Protein AF-A0A4W3GVD2-F1 (afdb_monomer)

InterPro domains:
  IPR029016 GAF-like domain superfamily [G3DSA:3.30.450.40] (2-77)

Structure (mmCIF, N/CA/C/O backbone):
data_AF-A0A4W3GVD2-F1
#
_entry.id   AF-A0A4W3GVD2-F1
#
loop_
_atom_site.grou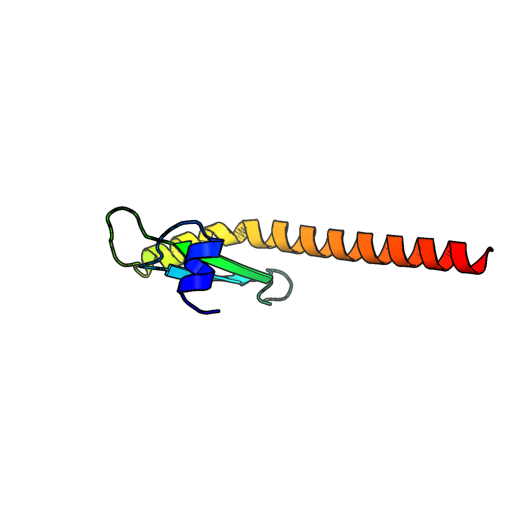p_PDB
_atom_site.id
_atom_site.type_symbol
_atom_site.label_atom_id
_atom_site.label_alt_id
_atom_site.label_comp_id
_atom_site.label_asym_id
_atom_site.label_entity_id
_atom_site.label_seq_id
_atom_site.pdbx_PDB_ins_code
_atom_site.Cartn_x
_atom_site.Cartn_y
_atom_site.Cartn_z
_atom_site.occupancy
_atom_site.B_iso_or_equiv
_atom_site.auth_seq_id
_atom_site.auth_comp_id
_atom_site.auth_asym_id
_atom_site.auth_atom_id
_atom_site.pdbx_PDB_model_num
ATOM 1 N N . MET A 1 1 ? 0.472 -17.048 6.105 1.00 58.53 1 MET A N 1
ATOM 2 C CA . MET A 1 1 ? 1.343 -16.281 7.014 1.00 58.53 1 MET A CA 1
ATOM 3 C C . MET A 1 1 ? 0.673 -16.286 8.367 1.00 58.53 1 MET A C 1
ATOM 5 O O . MET A 1 1 ? -0.466 -15.848 8.467 1.00 58.53 1 MET A O 1
ATOM 9 N N . GLU A 1 2 ? 1.309 -16.891 9.360 1.00 80.38 2 GLU A N 1
ATOM 10 C CA . GLU A 1 2 ? 0.719 -17.022 10.693 1.00 80.38 2 GLU A CA 1
ATOM 11 C C . GLU A 1 2 ? 0.805 -15.688 11.446 1.00 80.38 2 GLU A C 1
ATOM 13 O O . GLU A 1 2 ? 1.737 -14.910 11.233 1.00 80.38 2 GLU A O 1
ATOM 18 N N . LYS A 1 3 ? -0.156 -15.410 12.338 1.00 81.88 3 LYS A N 1
ATOM 19 C CA . LYS A 1 3 ? -0.248 -14.146 13.097 1.00 81.88 3 LYS A CA 1
ATOM 20 C C . LYS A 1 3 ? 1.078 -13.761 13.770 1.00 81.88 3 LYS A C 1
ATOM 22 O O . LYS A 1 3 ? 1.462 -12.598 13.749 1.00 81.88 3 LYS A O 1
ATOM 27 N N . MET A 1 4 ? 1.806 -14.744 14.298 1.00 81.75 4 MET A N 1
ATOM 28 C CA . MET A 1 4 ? 3.110 -14.543 14.936 1.00 81.75 4 MET A CA 1
ATOM 29 C C . MET A 1 4 ? 4.174 -14.008 13.964 1.00 81.75 4 MET A C 1
ATOM 31 O O . MET A 1 4 ? 4.924 -13.099 14.308 1.00 81.75 4 MET A O 1
ATOM 35 N N . GLN A 1 5 ? 4.204 -14.516 12.729 1.00 88.88 5 GLN A N 1
ATOM 36 C CA . GLN A 1 5 ? 5.121 -14.033 11.693 1.00 88.88 5 GLN A CA 1
ATOM 37 C C . GLN A 1 5 ? 4.779 -12.601 11.273 1.00 88.88 5 GLN A C 1
ATOM 39 O O . GLN A 1 5 ? 5.676 -11.808 11.004 1.00 88.88 5 GLN A O 1
ATOM 44 N N . LEU A 1 6 ? 3.488 -12.253 11.250 1.00 87.88 6 LEU A N 1
ATOM 45 C CA . LEU A 1 6 ? 3.036 -10.899 10.931 1.00 87.88 6 LEU A CA 1
ATOM 46 C C . LEU A 1 6 ? 3.358 -9.900 12.032 1.00 87.88 6 LEU A C 1
ATOM 48 O O . LEU A 1 6 ? 3.880 -8.834 11.727 1.00 87.88 6 LEU A O 1
ATOM 52 N N . ASN A 1 7 ? 3.149 -10.266 13.294 1.00 91.75 7 ASN A N 1
ATOM 53 C CA . ASN A 1 7 ? 3.570 -9.437 14.422 1.00 91.75 7 ASN A CA 1
ATOM 54 C C . ASN A 1 7 ? 5.086 -9.203 14.393 1.00 91.75 7 ASN A C 1
ATOM 56 O O . ASN A 1 7 ? 5.540 -8.073 14.549 1.00 91.75 7 ASN A O 1
ATOM 60 N N . SER A 1 8 ? 5.870 -10.256 14.126 1.00 93.62 8 SER A N 1
ATOM 61 C CA . SER A 1 8 ? 7.327 -10.141 14.005 1.00 93.62 8 SER A CA 1
ATOM 62 C C . SER A 1 8 ? 7.747 -9.244 12.841 1.00 93.62 8 SER A C 1
ATOM 64 O O . SER A 1 8 ? 8.693 -8.478 12.991 1.00 93.62 8 SER A O 1
ATOM 66 N N . PHE A 1 9 ? 7.067 -9.331 11.696 1.00 92.62 9 PHE A N 1
ATOM 67 C CA . PHE A 1 9 ? 7.344 -8.486 10.535 1.00 92.62 9 PHE A CA 1
ATOM 68 C C . PHE A 1 9 ? 6.989 -7.013 10.788 1.00 92.62 9 PHE A C 1
ATOM 70 O O . PHE A 1 9 ? 7.726 -6.122 10.377 1.00 92.62 9 PHE A O 1
ATOM 77 N N . LEU A 1 10 ? 5.868 -6.756 11.465 1.00 91.94 10 LEU A N 1
ATOM 78 C CA . LEU A 1 10 ? 5.371 -5.407 11.744 1.00 91.94 10 LEU A CA 1
ATOM 79 C C . LEU A 1 10 ? 6.040 -4.747 12.961 1.00 91.94 10 LEU A C 1
ATOM 81 O O . LEU A 1 10 ? 5.999 -3.526 13.088 1.00 91.94 10 LEU A O 1
ATOM 85 N N . GLY A 1 11 ? 6.647 -5.534 13.852 1.00 94.50 11 GLY A N 1
ATOM 86 C CA . GLY A 1 11 ? 7.290 -5.049 15.076 1.00 94.50 11 GLY A CA 1
ATOM 87 C C . GLY A 1 11 ? 6.315 -4.694 16.203 1.00 94.50 11 GLY A C 1
ATOM 88 O O . GLY A 1 11 ? 6.700 -4.001 17.142 1.00 94.50 11 GLY A O 1
ATOM 89 N N . PHE A 1 12 ? 5.057 -5.139 16.121 1.00 92.75 12 PHE A N 1
ATOM 90 C CA . PHE A 1 12 ? 4.035 -4.908 17.144 1.00 92.75 12 PHE A CA 1
ATOM 91 C C . PHE A 1 12 ? 2.972 -6.011 17.166 1.00 92.75 12 PHE A C 1
ATOM 93 O O . PHE A 1 12 ? 2.793 -6.750 16.196 1.00 92.75 12 PHE A O 1
ATOM 100 N N . ASP A 1 13 ? 2.217 -6.083 18.265 1.00 93.25 13 ASP A N 1
ATOM 101 C CA . ASP A 1 13 ? 1.090 -7.003 18.381 1.00 93.25 13 ASP A CA 1
ATOM 102 C C . ASP A 1 13 ? -0.108 -6.543 17.554 1.00 93.25 13 ASP A C 1
ATOM 104 O O . ASP A 1 13 ? -0.735 -5.513 17.820 1.00 93.25 13 ASP A O 1
ATOM 108 N N . LEU A 1 14 ? -0.445 -7.333 16.540 1.00 92.44 14 LEU A N 1
ATOM 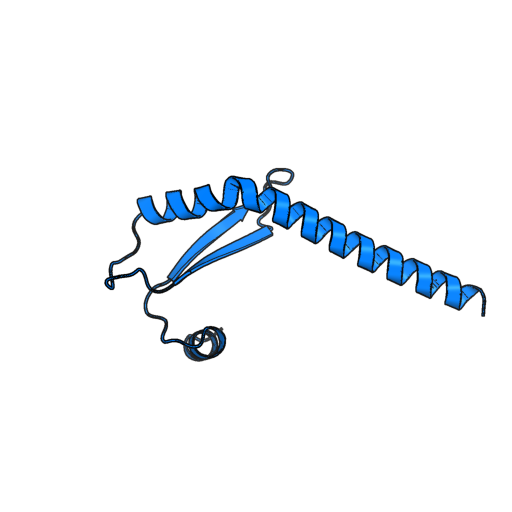109 C CA . LEU A 1 14 ? -1.602 -7.101 15.693 1.00 92.44 14 LEU A CA 1
ATOM 110 C C . LEU A 1 14 ? -2.869 -7.652 16.356 1.00 92.44 14 LEU A C 1
ATOM 112 O O . LEU A 1 14 ? -2.972 -8.850 16.651 1.00 92.44 14 LEU A O 1
ATOM 116 N N . TYR A 1 15 ? -3.856 -6.784 16.562 1.00 91.56 15 TYR A N 1
ATOM 117 C CA . TYR A 1 15 ? -5.169 -7.156 17.100 1.00 91.56 15 TYR A CA 1
ATOM 118 C C . TYR A 1 15 ? -6.332 -6.732 16.198 1.00 91.56 15 TYR A C 1
ATOM 120 O O . TYR A 1 15 ? -7.392 -7.348 16.270 1.00 91.56 15 TYR A O 1
ATOM 128 N N . SER A 1 16 ? -6.142 -5.752 15.310 1.00 93.50 16 SER A N 1
ATOM 129 C CA . SER A 1 16 ? -7.104 -5.423 14.254 1.00 93.50 16 SER A CA 1
ATOM 130 C C . SER A 1 16 ? -6.397 -5.022 12.958 1.00 93.50 16 SER A C 1
ATOM 132 O O . SER A 1 16 ? -5.293 -4.475 12.971 1.00 93.50 16 SER A O 1
ATOM 134 N N . MET A 1 17 ? -7.026 -5.326 11.823 1.00 93.38 17 MET A N 1
ATOM 135 C CA . MET A 1 17 ? -6.481 -5.083 10.488 1.00 93.38 17 MET A CA 1
ATOM 136 C C . MET A 1 17 ? -7.624 -4.844 9.502 1.00 93.38 17 MET A C 1
ATOM 138 O O . MET A 1 17 ? -8.597 -5.596 9.500 1.00 93.38 17 MET A O 1
ATOM 142 N N . MET A 1 18 ? -7.489 -3.820 8.663 1.00 94.19 18 MET A N 1
ATOM 143 C CA . MET A 1 18 ? -8.380 -3.554 7.534 1.00 94.19 18 MET A CA 1
ATOM 144 C C . MET A 1 18 ? -7.557 -3.454 6.258 1.00 94.19 18 MET A C 1
ATOM 146 O O . MET A 1 18 ? -6.575 -2.713 6.195 1.00 94.19 18 MET A O 1
ATOM 150 N N . CYS A 1 19 ? -7.970 -4.209 5.246 1.00 94.31 19 CYS A N 1
ATOM 151 C CA . CYS A 1 19 ? -7.316 -4.247 3.950 1.00 94.31 19 CYS A CA 1
ATOM 152 C C . CYS A 1 19 ? -8.251 -3.732 2.876 1.00 94.31 19 CYS A C 1
ATOM 154 O O . CYS A 1 19 ? -9.395 -4.170 2.808 1.00 94.31 19 CYS A O 1
ATOM 156 N N . VAL A 1 20 ? -7.729 -2.882 1.999 1.00 94.31 20 VAL A N 1
ATOM 157 C CA . VAL A 1 20 ? -8.427 -2.470 0.784 1.00 94.31 20 VAL A CA 1
ATOM 158 C C . VAL A 1 20 ? -7.577 -2.804 -0.440 1.00 94.31 20 VAL A C 1
ATOM 160 O O . VAL A 1 20 ? -6.359 -2.574 -0.437 1.00 94.31 20 VAL A O 1
ATOM 163 N N . PRO A 1 21 ? -8.174 -3.371 -1.498 1.00 94.00 21 PRO A N 1
ATOM 164 C CA . PRO A 1 21 ? -7.473 -3.563 -2.757 1.00 94.00 21 PRO A CA 1
ATOM 165 C C . PRO A 1 21 ? -7.152 -2.207 -3.396 1.00 94.00 21 PRO A C 1
ATOM 167 O O . PRO A 1 21 ? -7.984 -1.304 -3.431 1.00 94.00 21 PRO A O 1
ATOM 170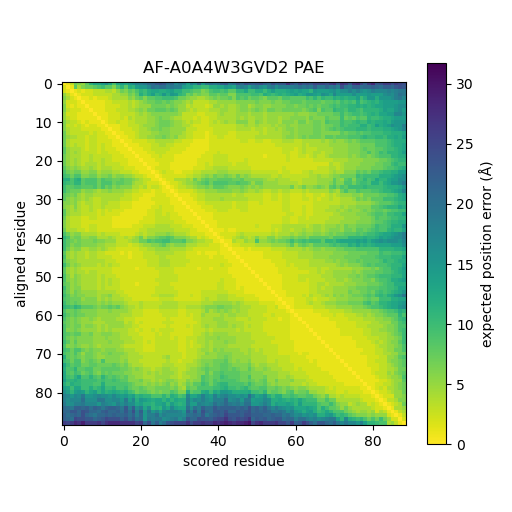 N N . VAL A 1 22 ? -5.942 -2.073 -3.939 1.00 94.19 22 VAL A N 1
ATOM 171 C CA . VAL A 1 22 ? -5.552 -0.916 -4.750 1.00 94.19 22 VAL A CA 1
ATOM 172 C C . VAL A 1 22 ? -5.606 -1.321 -6.213 1.00 94.19 22 VAL A C 1
ATOM 174 O O . VAL A 1 22 ? -4.831 -2.172 -6.656 1.00 94.19 22 VAL A O 1
ATOM 177 N N . PHE A 1 23 ? -6.510 -0.707 -6.969 1.00 92.00 23 PHE A N 1
ATOM 178 C CA . PHE A 1 23 ? -6.696 -1.002 -8.387 1.00 92.00 23 PHE A CA 1
ATOM 179 C C . PHE A 1 23 ? -5.888 -0.065 -9.277 1.00 92.00 23 PHE A C 1
ATOM 181 O O . PHE A 1 23 ? -5.840 1.144 -9.057 1.00 92.00 23 PHE A O 1
ATOM 188 N N . SER A 1 24 ? -5.307 -0.618 -10.336 1.00 90.12 24 SER A N 1
ATOM 189 C CA . SER A 1 24 ? -4.839 0.167 -11.473 1.00 90.12 24 SER A CA 1
ATOM 190 C C . SER A 1 24 ? -6.032 0.803 -12.183 1.00 90.12 24 SER A C 1
ATOM 192 O O . SER A 1 24 ? -6.977 0.112 -12.563 1.00 90.12 24 SER A O 1
ATOM 194 N N . LYS A 1 25 ? -5.959 2.113 -12.432 1.00 86.31 25 LYS A N 1
ATOM 195 C CA . LYS A 1 25 ? -6.984 2.826 -13.211 1.00 86.31 25 LYS A CA 1
ATOM 196 C C . LYS A 1 25 ? -7.036 2.409 -14.678 1.00 86.31 25 LYS A C 1
ATOM 198 O O . LYS A 1 25 ? -8.078 2.558 -15.300 1.00 86.31 25 LYS A O 1
ATOM 203 N N . SER A 1 26 ? -5.923 1.940 -15.242 1.00 87.25 26 SER A N 1
ATOM 204 C CA . SER A 1 26 ? -5.831 1.626 -16.672 1.00 87.25 26 SER A CA 1
ATOM 205 C C . SER A 1 26 ? -6.268 0.203 -17.007 1.00 87.25 26 SER A C 1
ATOM 207 O O . SER A 1 26 ? -6.771 -0.034 -18.098 1.00 87.25 26 SER A O 1
ATOM 209 N N . SER A 1 27 ? -6.070 -0.741 -16.087 1.00 87.44 27 SER A N 1
ATOM 210 C CA . SER A 1 27 ? -6.325 -2.169 -16.316 1.00 87.44 27 SER A CA 1
ATOM 211 C C . SER A 1 27 ? -7.389 -2.759 -15.398 1.00 87.44 27 SER A C 1
ATOM 213 O O . SER A 1 27 ? -7.699 -3.939 -15.528 1.00 87.44 27 SER A O 1
ATOM 215 N N . SER A 1 28 ? -7.897 -1.986 -14.430 1.00 86.31 28 SER A N 1
ATOM 216 C CA . SER A 1 28 ? -8.824 -2.451 -13.386 1.00 86.31 28 SER A CA 1
ATOM 217 C C . SER A 1 28 ? -8.318 -3.669 -12.599 1.00 86.31 28 SER A C 1
ATOM 219 O O . SER A 1 28 ? -9.080 -4.342 -11.913 1.00 86.31 28 SER A O 1
ATOM 221 N N . SER A 1 29 ? -7.017 -3.954 -12.672 1.00 89.88 29 SER A N 1
ATOM 222 C CA . SER A 1 29 ? -6.370 -5.050 -11.959 1.00 89.88 29 SER A CA 1
ATOM 223 C C . SER A 1 29 ? -5.901 -4.586 -10.587 1.00 89.88 29 SER A C 1
ATOM 225 O O . SER A 1 29 ? -5.453 -3.447 -10.436 1.00 89.88 29 SER A O 1
ATOM 227 N N . VAL A 1 30 ? -5.918 -5.478 -9.599 1.00 92.38 30 VAL A N 1
ATOM 228 C CA . VAL A 1 30 ? -5.292 -5.216 -8.297 1.00 92.38 30 VAL A CA 1
ATOM 229 C C . VAL A 1 30 ? -3.777 -5.129 -8.480 1.00 92.38 30 VAL A C 1
ATOM 231 O O . VAL A 1 30 ? -3.162 -6.049 -9.015 1.00 92.38 30 VAL A O 1
ATOM 234 N N . VAL A 1 31 ? -3.177 -4.017 -8.056 1.00 92.12 31 VAL A N 1
ATOM 235 C CA . VAL A 1 31 ? -1.722 -3.786 -8.123 1.00 92.12 31 VAL A CA 1
ATOM 236 C C . VAL A 1 31 ? -1.048 -3.835 -6.757 1.00 92.12 31 VAL A C 1
ATOM 238 O O . VAL A 1 31 ? 0.157 -4.056 -6.682 1.00 92.12 31 VAL A O 1
ATOM 241 N N . ALA A 1 32 ? -1.809 -3.636 -5.681 1.00 92.56 32 ALA A N 1
ATOM 242 C CA . ALA A 1 32 ? -1.326 -3.714 -4.309 1.00 92.56 32 ALA A CA 1
ATOM 243 C C . ALA A 1 32 ? -2.485 -3.965 -3.331 1.00 92.56 32 ALA A C 1
ATOM 245 O O . ALA A 1 32 ? -3.658 -3.839 -3.691 1.00 92.56 32 ALA A O 1
ATOM 246 N N . LEU A 1 33 ? -2.137 -4.274 -2.081 1.00 93.12 33 LEU A N 1
ATOM 247 C CA . LEU A 1 33 ? -3.058 -4.310 -0.949 1.00 93.12 33 LEU A CA 1
ATOM 248 C C . LEU A 1 33 ? -2.663 -3.202 0.031 1.00 93.12 33 LEU A C 1
ATOM 250 O O . LEU A 1 33 ? -1.545 -3.198 0.544 1.00 93.12 33 LEU A O 1
ATOM 254 N N . GLY A 1 34 ? -3.562 -2.249 0.262 1.00 93.12 34 GLY A N 1
ATOM 255 C CA . GLY A 1 34 ? -3.393 -1.240 1.299 1.00 93.12 34 GLY A CA 1
ATOM 256 C C . GLY A 1 34 ? -3.889 -1.791 2.628 1.00 93.12 34 GLY A C 1
ATOM 257 O O . GLY A 1 34 ? -5.024 -2.254 2.698 1.00 93.12 34 GLY A O 1
ATOM 258 N N . CYS A 1 35 ? -3.065 -1.742 3.673 1.00 94.00 35 CYS A N 1
ATOM 259 C CA . CYS A 1 35 ? -3.419 -2.265 4.992 1.00 94.00 35 CYS A CA 1
ATOM 260 C C . CYS A 1 35 ? -3.329 -1.165 6.051 1.00 94.00 35 CYS A C 1
ATOM 262 O O . CYS A 1 35 ? -2.317 -0.471 6.143 1.00 94.00 35 CYS A O 1
ATOM 264 N N . ALA A 1 36 ? -4.364 -1.053 6.878 1.00 94.38 36 ALA A N 1
ATOM 265 C CA . ALA A 1 36 ? -4.337 -0.317 8.131 1.00 94.38 36 ALA A CA 1
ATOM 266 C C . ALA A 1 36 ? -4.345 -1.315 9.292 1.00 94.38 36 ALA A C 1
ATOM 268 O O . ALA A 1 36 ? -5.082 -2.302 9.263 1.00 94.38 36 ALA A O 1
ATOM 269 N N . PHE A 1 37 ? -3.531 -1.049 10.309 1.00 94.69 37 PHE A N 1
ATOM 270 C CA . PHE A 1 37 ? -3.388 -1.901 11.486 1.00 94.69 37 PHE A CA 1
ATOM 271 C C . PHE A 1 37 ? -3.730 -1.114 12.745 1.00 94.69 37 PHE A C 1
ATOM 273 O O . PHE A 1 37 ? -3.374 0.061 12.838 1.00 94.69 37 PHE A O 1
ATOM 280 N N . ASN A 1 38 ? -4.359 -1.779 13.716 1.00 95.00 38 ASN A N 1
ATOM 281 C CA . ASN A 1 38 ? -4.538 -1.280 15.078 1.00 95.00 38 ASN A CA 1
ATOM 282 C C . ASN A 1 38 ? -5.094 0.158 15.128 1.00 95.00 38 ASN A C 1
ATOM 284 O O . ASN A 1 38 ? -4.403 1.101 15.529 1.00 95.00 38 ASN A O 1
ATOM 288 N N . LYS A 1 39 ? -6.358 0.334 14.711 1.00 95.44 39 LYS A N 1
ATOM 289 C CA . LYS A 1 39 ? -7.047 1.634 14.765 1.00 95.44 39 LYS A CA 1
ATOM 290 C C . LYS A 1 39 ? -6.888 2.266 16.155 1.00 95.44 39 LYS A C 1
ATOM 292 O O . LYS A 1 39 ? -7.112 1.627 17.186 1.00 95.44 39 LYS A O 1
ATOM 297 N N . ARG A 1 40 ? -6.479 3.540 16.182 1.00 92.81 40 ARG A N 1
ATOM 298 C CA . ARG A 1 40 ? -6.200 4.261 17.434 1.00 92.81 40 ARG A CA 1
ATOM 299 C C . ARG A 1 40 ? -7.427 4.244 18.348 1.00 92.81 40 ARG A C 1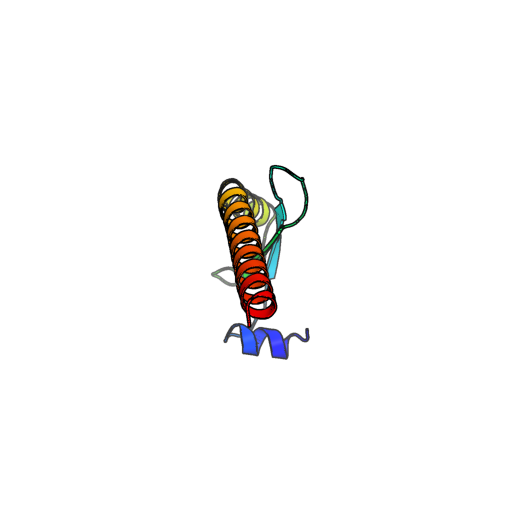
ATOM 301 O O . ARG A 1 40 ? -8.557 4.368 17.887 1.00 92.81 40 ARG A O 1
ATOM 308 N N . GLY A 1 41 ? -7.184 4.098 19.648 1.00 91.81 41 GLY A N 1
ATOM 309 C CA . GLY A 1 41 ? -8.249 3.969 20.646 1.00 91.81 41 GLY A CA 1
ATOM 310 C C . GLY A 1 41 ? -8.884 2.577 20.714 1.00 91.81 41 GLY A C 1
ATOM 311 O O . GLY A 1 41 ? -9.883 2.423 21.405 1.00 91.81 41 GLY A O 1
ATOM 312 N N . GLY A 1 42 ? -8.334 1.576 20.012 1.00 88.56 42 GLY A N 1
ATOM 313 C CA . GLY A 1 42 ? -8.821 0.193 20.071 1.00 88.56 42 GLY A CA 1
ATOM 314 C C . GLY A 1 42 ? -10.211 0.004 19.460 1.00 88.56 42 GLY A C 1
ATOM 315 O O . GLY A 1 42 ? -10.882 -0.983 19.747 1.00 88.56 42 GLY A O 1
ATOM 316 N N . GLN A 1 43 ? -10.665 0.960 18.648 1.00 93.69 43 GLN A N 1
ATOM 317 C CA . GLN A 1 43 ? -11.957 0.891 17.978 1.00 93.69 43 GLN A CA 1
ATOM 318 C C . GLN A 1 43 ? -11.924 -0.123 16.836 1.00 93.69 43 GLN A C 1
ATOM 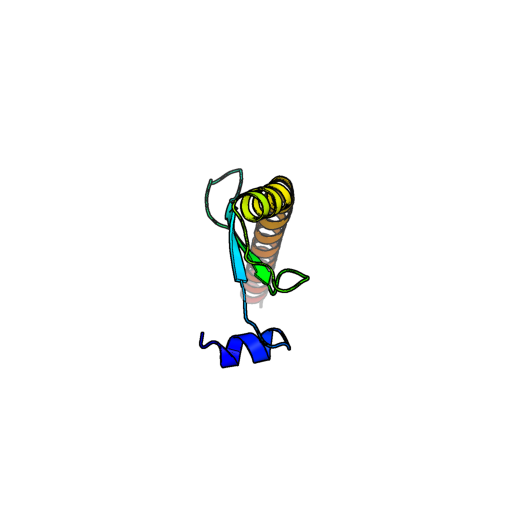320 O O . GLN A 1 43 ? -10.898 -0.321 16.183 1.00 93.69 43 GLN A O 1
ATOM 325 N N . GLN A 1 44 ? -13.082 -0.705 16.541 1.00 94.81 44 GLN A N 1
ATOM 326 C CA . GLN A 1 44 ? -13.249 -1.506 15.337 1.00 94.81 44 GLN A CA 1
ATOM 327 C C . GLN A 1 44 ? -13.267 -0.607 14.094 1.00 94.81 44 GLN A C 1
ATOM 329 O O . GLN A 1 44 ? -13.658 0.567 14.149 1.00 94.81 44 GLN A O 1
ATOM 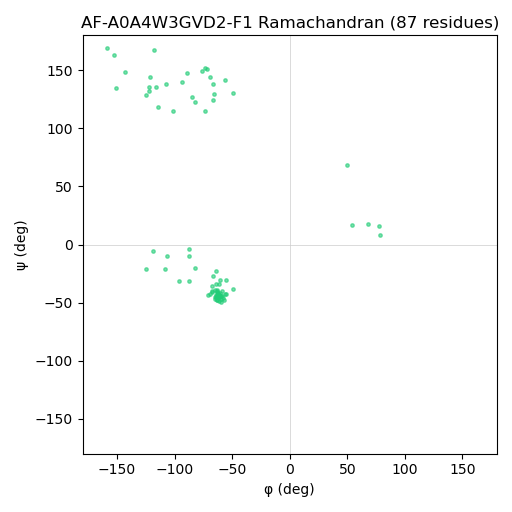334 N N . TYR A 1 45 ? -12.827 -1.172 12.972 1.00 96.88 45 TYR A N 1
ATOM 335 C CA . TYR A 1 45 ? -12.963 -0.523 11.675 1.00 96.88 45 TYR A CA 1
ATOM 336 C C . TYR A 1 45 ? -14.431 -0.472 11.248 1.00 96.88 45 TYR A C 1
ATOM 338 O O . TYR A 1 45 ? -15.200 -1.395 11.520 1.00 96.88 45 TYR A O 1
ATOM 346 N N . THR A 1 46 ? -14.805 0.611 10.579 1.00 96.75 46 THR A N 1
ATOM 347 C CA . THR A 1 46 ? -16.134 0.839 10.012 1.00 96.75 46 THR A CA 1
ATOM 348 C C . THR A 1 46 ? -16.054 0.972 8.495 1.00 96.75 46 THR A C 1
ATOM 350 O O . THR A 1 46 ? -14.984 1.171 7.921 1.00 96.75 46 THR A O 1
ATOM 353 N N . GLU A 1 47 ? -17.207 0.929 7.837 1.00 96.12 47 GLU A N 1
ATOM 354 C CA . GLU A 1 47 ? -17.316 1.160 6.392 1.00 96.12 47 GLU A CA 1
ATOM 355 C C . GLU A 1 47 ? -16.822 2.560 5.979 1.00 96.12 47 GLU A C 1
ATOM 357 O O . GLU A 1 47 ? -16.269 2.745 4.894 1.00 96.12 47 GLU A O 1
ATOM 362 N N . SER A 1 48 ? -16.960 3.559 6.858 1.00 96.50 48 SER A N 1
ATOM 363 C CA . SER A 1 48 ? -16.387 4.890 6.632 1.00 96.50 48 SER A CA 1
ATOM 364 C C . SER A 1 48 ? -14.858 4.860 6.596 1.00 96.50 48 SER A C 1
ATOM 366 O O . SER A 1 48 ? -14.265 5.547 5.766 1.00 96.50 48 SER A O 1
ATOM 368 N N . ASP A 1 49 ? -14.215 4.064 7.460 1.00 95.94 49 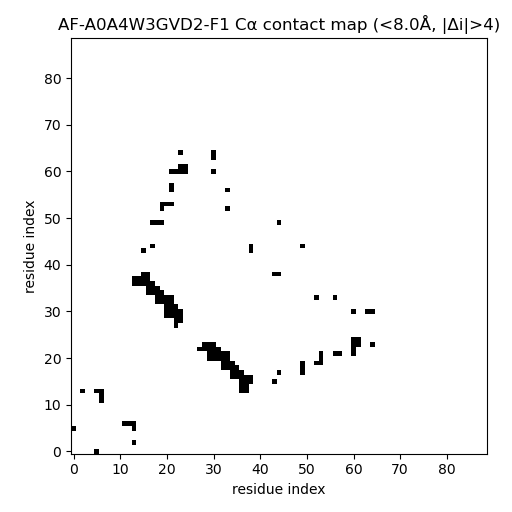ASP A N 1
ATOM 369 C CA . ASP A 1 49 ? -12.758 3.901 7.424 1.00 95.94 49 ASP A CA 1
ATOM 370 C C . ASP A 1 49 ? -12.327 3.257 6.100 1.00 95.94 49 ASP A C 1
ATOM 372 O O . ASP A 1 49 ? -11.380 3.725 5.468 1.00 95.94 49 ASP A O 1
ATOM 376 N N . GLU A 1 50 ? -13.055 2.231 5.647 1.00 94.88 50 GLU A N 1
ATOM 377 C CA . GLU A 1 50 ? -12.798 1.555 4.373 1.00 94.88 50 GLU A CA 1
ATOM 378 C C . GLU A 1 50 ? -12.846 2.536 3.197 1.00 94.88 50 GLU A C 1
ATOM 380 O O . GLU A 1 50 ? -11.914 2.587 2.392 1.00 94.88 50 GLU A O 1
ATOM 385 N N . HIS A 1 51 ? -13.880 3.381 3.140 1.00 95.00 51 HIS A N 1
ATOM 386 C CA . HIS A 1 51 ? -14.028 4.398 2.099 1.00 95.00 51 HIS A CA 1
ATOM 387 C C . HIS A 1 51 ? -12.892 5.419 2.107 1.00 95.00 51 HIS A C 1
ATOM 389 O O . HIS A 1 51 ? -12.375 5.768 1.045 1.00 95.00 51 HIS A O 1
ATOM 395 N N . VAL A 1 52 ? -12.484 5.895 3.286 1.00 94.38 52 VAL A N 1
ATOM 396 C CA . VAL A 1 52 ? -11.374 6.849 3.410 1.00 94.38 52 VAL A CA 1
ATOM 397 C C . VAL A 1 52 ? -10.072 6.212 2.931 1.00 94.38 52 VAL A C 1
ATOM 399 O O . VAL A 1 52 ? -9.370 6.802 2.110 1.00 94.38 52 VAL A O 1
ATOM 402 N N . ILE A 1 53 ? -9.770 4.993 3.384 1.00 93.44 53 ILE A N 1
ATOM 403 C CA . ILE A 1 53 ? -8.544 4.285 3.003 1.00 93.44 53 ILE A CA 1
ATOM 404 C C . ILE A 1 53 ? -8.554 3.990 1.495 1.00 93.44 53 ILE A C 1
ATOM 406 O O . ILE A 1 53 ? -7.564 4.258 0.814 1.00 93.44 53 ILE A O 1
ATOM 410 N N . HIS A 1 54 ? -9.671 3.513 0.939 1.00 91.69 54 HIS A N 1
ATOM 411 C CA . HIS A 1 54 ? -9.817 3.300 -0.502 1.00 91.69 54 HIS A CA 1
ATOM 412 C C . HIS A 1 54 ? -9.618 4.609 -1.284 1.00 91.69 54 HIS A C 1
ATOM 414 O O . HIS A 1 54 ? -8.864 4.654 -2.260 1.00 91.69 54 HIS A O 1
ATOM 420 N N . HIS A 1 55 ? -10.220 5.710 -0.819 1.00 92.25 55 HIS A N 1
ATOM 421 C CA . HIS A 1 55 ? -10.070 7.022 -1.441 1.00 92.25 55 HIS A CA 1
ATOM 422 C C . HIS A 1 55 ? -8.610 7.497 -1.448 1.00 92.25 55 HIS A C 1
ATOM 424 O O . HIS A 1 55 ? -8.144 7.972 -2.488 1.00 92.25 55 HIS A O 1
ATOM 430 N N . CYS A 1 56 ? -7.857 7.292 -0.360 1.00 91.50 56 CYS A N 1
ATOM 431 C CA . CYS A 1 56 ? -6.427 7.617 -0.284 1.00 91.50 56 CYS A CA 1
ATOM 432 C C . CYS A 1 56 ? -5.600 6.954 -1.399 1.00 91.50 56 CYS A C 1
ATOM 434 O O . CYS A 1 56 ? -4.609 7.521 -1.867 1.00 91.50 56 CYS A O 1
ATOM 436 N N . PHE A 1 57 ? -6.009 5.778 -1.880 1.00 92.50 57 PHE A N 1
ATOM 437 C CA . PHE A 1 57 ? -5.305 5.079 -2.954 1.00 92.50 57 PHE A CA 1
ATOM 438 C C . PHE A 1 57 ? -5.739 5.483 -4.371 1.00 92.50 57 PHE A C 1
ATOM 440 O O . PHE A 1 57 ? -5.090 5.084 -5.342 1.00 92.50 57 PHE A O 1
ATOM 447 N N . THR A 1 58 ? -6.748 6.347 -4.519 1.00 85.62 58 THR A N 1
ATOM 448 C CA . THR A 1 58 ? -7.239 6.812 -5.829 1.00 85.62 58 THR A CA 1
ATOM 449 C C . THR A 1 58 ? -6.128 7.439 -6.667 1.00 85.62 58 THR A C 1
ATOM 451 O O . THR A 1 58 ? -6.044 7.170 -7.860 1.00 85.62 58 THR A O 1
ATOM 454 N N . TYR A 1 59 ? -5.255 8.256 -6.080 1.00 86.44 59 TYR A N 1
ATOM 455 C CA . TYR A 1 59 ? -4.147 8.887 -6.813 1.00 86.44 59 TYR A CA 1
ATOM 456 C C . TYR A 1 59 ? -2.833 8.117 -6.672 1.00 86.44 59 TYR A C 1
ATOM 458 O O . TYR A 1 59 ? -2.051 8.040 -7.620 1.00 86.44 59 TYR A O 1
ATOM 466 N N . THR A 1 60 ? -2.636 7.464 -5.528 1.00 91.00 60 THR A N 1
ATOM 467 C CA . THR A 1 60 ? -1.469 6.617 -5.262 1.00 91.00 60 THR A CA 1
ATOM 468 C C . THR A 1 60 ? -1.386 5.438 -6.236 1.00 91.00 60 THR A C 1
ATOM 470 O O . THR A 1 60 ? -0.289 5.074 -6.651 1.00 91.00 60 THR A O 1
ATOM 473 N N . SER A 1 61 ? -2.523 4.883 -6.676 1.00 92.38 61 SER A N 1
ATOM 474 C CA . SER A 1 61 ? -2.573 3.782 -7.652 1.00 92.38 61 SER A CA 1
ATOM 475 C C . SER A 1 61 ? -1.841 4.095 -8.958 1.00 92.38 61 SER A C 1
ATOM 477 O O . SER A 1 61 ? -1.100 3.249 -9.463 1.00 92.38 61 SER A O 1
ATOM 479 N N . THR A 1 62 ? -1.992 5.310 -9.492 1.00 92.00 62 THR A N 1
ATOM 480 C CA . THR A 1 62 ? -1.304 5.738 -10.715 1.00 92.00 62 THR A CA 1
ATOM 481 C C . THR A 1 62 ? 0.204 5.797 -10.494 1.00 92.00 62 THR A C 1
ATOM 483 O O . THR A 1 62 ? 0.959 5.276 -11.310 1.00 92.00 62 THR A O 1
ATOM 486 N N . VAL A 1 63 ? 0.651 6.375 -9.373 1.00 93.62 63 VAL A N 1
ATOM 487 C CA . VAL A 1 63 ? 2.083 6.472 -9.043 1.00 93.62 63 VAL A CA 1
ATOM 488 C C . VAL A 1 63 ? 2.693 5.081 -8.862 1.00 93.62 63 VAL A C 1
ATOM 490 O O . VAL A 1 63 ? 3.746 4.799 -9.433 1.00 93.62 63 VAL A O 1
ATOM 493 N N . LEU A 1 64 ? 2.009 4.186 -8.141 1.00 91.75 64 LEU A N 1
ATOM 494 C CA . LEU A 1 64 ? 2.428 2.793 -7.959 1.00 91.75 64 LEU A CA 1
ATOM 495 C C . LEU A 1 64 ? 2.538 2.059 -9.297 1.00 91.75 64 LEU A C 1
ATOM 497 O O . LEU A 1 64 ? 3.566 1.451 -9.585 1.00 91.75 64 LEU A O 1
ATOM 501 N N . THR A 1 65 ? 1.510 2.160 -10.139 1.00 92.00 65 THR A N 1
ATOM 502 C CA . THR A 1 65 ? 1.477 1.485 -11.444 1.00 92.00 65 THR A CA 1
ATOM 503 C C . THR A 1 65 ? 2.601 1.986 -12.354 1.00 92.00 65 THR A C 1
ATOM 505 O O . THR A 1 65 ? 3.323 1.176 -12.935 1.00 92.00 65 THR A O 1
ATOM 508 N N . SER A 1 66 ? 2.813 3.304 -12.428 1.00 93.00 66 SER A N 1
ATOM 509 C CA . SER A 1 66 ? 3.910 3.898 -13.203 1.00 93.00 66 SER A CA 1
ATOM 510 C C . SER A 1 66 ? 5.284 3.490 -12.670 1.00 93.00 66 SER A C 1
ATOM 512 O O . SER A 1 66 ? 6.184 3.192 -13.451 1.00 93.00 66 SER A O 1
ATOM 514 N N . THR A 1 67 ? 5.443 3.414 -11.347 1.00 94.38 67 THR A N 1
ATOM 515 C CA . THR A 1 67 ? 6.698 2.989 -10.709 1.00 94.38 67 THR A CA 1
ATOM 516 C C . THR A 1 67 ? 7.017 1.535 -11.041 1.00 94.38 67 THR A C 1
ATOM 518 O O . THR A 1 67 ? 8.133 1.229 -11.456 1.00 94.38 67 THR A O 1
ATOM 521 N N . LEU A 1 68 ? 6.031 0.641 -10.930 1.00 92.44 68 LEU A N 1
ATOM 522 C CA . LEU A 1 68 ? 6.185 -0.771 -11.283 1.00 92.44 68 LEU A CA 1
ATOM 523 C C . LEU A 1 68 ? 6.515 -0.950 -12.771 1.00 92.44 68 LEU A C 1
ATOM 525 O O . LEU A 1 68 ? 7.401 -1.733 -13.120 1.00 92.44 68 LEU A O 1
ATOM 529 N N . ALA A 1 69 ? 5.845 -0.200 -13.650 1.00 92.62 69 ALA A N 1
ATOM 530 C CA . ALA A 1 69 ? 6.130 -0.217 -15.082 1.00 92.62 69 ALA A CA 1
ATOM 531 C C . ALA A 1 69 ? 7.572 0.230 -15.373 1.00 92.62 69 ALA A C 1
ATOM 533 O O . ALA A 1 69 ? 8.292 -0.445 -16.111 1.00 92.62 69 ALA A O 1
ATOM 534 N N . PHE A 1 70 ? 8.021 1.311 -14.732 1.00 95.75 70 PHE A N 1
ATOM 535 C CA . PHE A 1 70 ? 9.381 1.821 -14.873 1.00 95.75 70 PHE A CA 1
ATOM 536 C C . PHE A 1 70 ? 10.436 0.832 -14.355 1.00 95.75 70 PHE A C 1
ATOM 538 O O . PHE A 1 70 ? 11.431 0.579 -15.035 1.00 95.75 70 PHE A O 1
ATOM 545 N N . GLN A 1 71 ? 10.210 0.206 -13.196 1.00 94.75 71 GLN A N 1
ATOM 546 C CA . GLN A 1 71 ? 11.097 -0.833 -12.659 1.00 94.75 71 GLN A CA 1
ATOM 547 C C . GLN A 1 71 ? 11.205 -2.035 -13.605 1.00 94.75 71 GLN A C 1
ATOM 549 O O . GLN A 1 71 ? 12.305 -2.523 -13.874 1.00 94.75 71 GLN A O 1
ATOM 554 N N . LYS A 1 72 ? 10.074 -2.489 -14.159 1.00 94.31 72 LYS A N 1
ATOM 555 C CA . LYS A 1 72 ? 10.047 -3.580 -15.140 1.00 94.31 72 LYS A CA 1
ATOM 556 C C . LYS A 1 72 ? 10.830 -3.215 -16.401 1.00 94.31 72 LYS A C 1
ATOM 558 O O . LYS A 1 72 ? 11.604 -4.034 -16.891 1.00 94.31 72 LYS A O 1
ATOM 563 N N . GLN A 1 73 ? 10.666 -1.990 -16.898 1.00 96.38 73 GLN A N 1
ATOM 564 C CA . GLN A 1 73 ? 11.405 -1.497 -18.058 1.00 96.38 73 GLN A CA 1
ATOM 565 C C . GLN A 1 73 ? 12.914 -1.439 -17.791 1.00 96.38 73 GLN A C 1
ATOM 567 O O . GLN A 1 73 ? 13.692 -1.890 -18.626 1.00 96.38 73 GLN A O 1
ATOM 572 N N . GLN A 1 74 ? 13.343 -0.948 -16.625 1.00 97.12 74 GLN A N 1
ATOM 573 C CA . GLN A 1 74 ? 14.763 -0.923 -16.262 1.00 97.12 74 GLN A CA 1
ATOM 574 C C . GLN A 1 74 ? 15.372 -2.324 -16.195 1.00 97.12 74 GLN A C 1
ATOM 576 O O . GLN A 1 74 ? 16.453 -2.542 -16.741 1.00 97.12 74 GLN A O 1
ATOM 581 N N . LYS A 1 75 ? 14.667 -3.285 -15.586 1.00 96.25 75 LYS A N 1
ATOM 582 C CA . LYS A 1 75 ? 15.124 -4.677 -15.529 1.00 96.25 75 LYS A CA 1
ATOM 583 C C . LYS A 1 75 ? 15.300 -5.269 -16.931 1.00 96.25 75 LYS A C 1
ATOM 585 O O . LYS A 1 75 ? 16.348 -5.835 -17.221 1.00 96.25 75 LYS A O 1
ATOM 590 N N . LEU A 1 76 ? 14.317 -5.076 -17.814 1.00 95.94 76 LEU A N 1
ATOM 591 C CA . LEU A 1 76 ? 14.390 -5.535 -19.206 1.00 95.94 76 LEU A CA 1
ATOM 592 C C . LEU A 1 76 ? 15.542 -4.876 -19.978 1.00 95.94 76 LEU A C 1
ATOM 594 O O . LEU A 1 76 ? 16.260 -5.557 -20.709 1.00 95.94 76 LEU A O 1
ATOM 598 N N . ASN A 1 77 ? 15.744 -3.567 -19.800 1.00 94.00 77 ASN A N 1
ATOM 599 C CA . ASN A 1 77 ? 16.851 -2.840 -20.420 1.00 94.00 77 ASN A CA 1
ATOM 600 C C . ASN A 1 77 ? 18.205 -3.390 -19.958 1.00 94.00 77 ASN A C 1
ATOM 602 O O . ASN A 1 77 ? 19.076 -3.630 -20.792 1.00 94.00 77 ASN A O 1
ATOM 606 N N . PHE A 1 78 ? 18.368 -3.629 -18.655 1.00 94.62 78 PHE A N 1
ATOM 607 C CA . PHE A 1 78 ? 19.581 -4.218 -18.091 1.00 94.62 78 PHE A CA 1
ATOM 608 C C . PHE A 1 78 ? 19.838 -5.622 -18.654 1.00 94.62 78 PHE A C 1
ATOM 610 O O . PHE A 1 78 ? 20.924 -5.896 -19.161 1.00 94.62 78 PHE A O 1
ATOM 617 N N . GLU A 1 79 ? 18.824 -6.490 -18.656 1.00 94.06 79 GLU A N 1
ATOM 618 C CA . GLU A 1 79 ? 18.924 -7.837 -19.226 1.00 94.06 79 GLU A CA 1
ATOM 619 C C . GLU A 1 79 ? 19.294 -7.808 -20.718 1.00 94.06 79 GLU A C 1
ATOM 621 O O . GLU A 1 79 ? 20.116 -8.610 -21.163 1.00 94.06 79 GLU A O 1
ATOM 626 N N . CYS A 1 80 ? 18.743 -6.870 -21.496 1.00 92.44 80 CYS A N 1
ATOM 627 C CA . CYS A 1 80 ? 19.102 -6.695 -22.905 1.00 92.44 80 CYS A CA 1
ATOM 628 C C . CYS A 1 80 ? 20.538 -6.195 -23.093 1.00 92.44 80 CYS A C 1
ATOM 630 O O . CYS A 1 80 ? 21.226 -6.668 -23.997 1.00 92.44 80 CYS A O 1
ATOM 632 N N . GLN A 1 81 ? 21.001 -5.257 -22.263 1.00 90.62 81 GLN A N 1
ATOM 633 C CA . GLN A 1 81 ? 22.378 -4.759 -22.315 1.00 90.62 81 GLN A CA 1
ATOM 634 C C . GLN A 1 81 ? 23.380 -5.870 -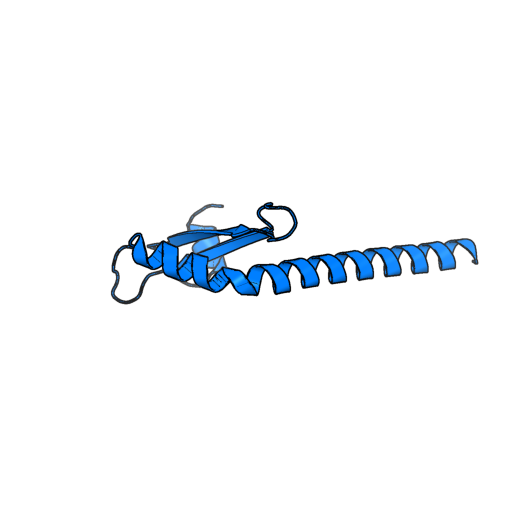21.998 1.00 90.62 81 GLN A C 1
ATOM 636 O O . GLN A 1 81 ? 24.303 -6.087 -22.779 1.00 90.62 81 GLN A O 1
ATOM 641 N N . VAL A 1 82 ? 23.157 -6.631 -20.922 1.00 88.94 82 VAL A N 1
ATOM 642 C CA . VAL A 1 82 ? 23.998 -7.784 -20.556 1.00 88.94 82 VAL A CA 1
ATOM 643 C C . VAL A 1 82 ? 24.030 -8.808 -21.688 1.00 88.94 82 VAL A C 1
ATOM 645 O O . VAL A 1 82 ? 25.101 -9.254 -22.094 1.00 88.94 82 VAL A O 1
ATOM 648 N N . ARG A 1 83 ? 22.865 -9.138 -22.256 1.00 84.12 83 ARG A N 1
ATOM 649 C CA . ARG A 1 83 ? 22.762 -10.095 -23.364 1.00 84.12 83 ARG A CA 1
ATOM 650 C C . ARG A 1 83 ? 23.475 -9.596 -24.625 1.00 84.12 83 ARG A C 1
ATOM 652 O O . ARG A 1 83 ? 24.061 -10.400 -25.337 1.00 84.12 83 ARG A O 1
ATOM 659 N N . ARG A 1 84 ? 23.468 -8.283 -24.885 1.00 82.88 84 ARG A N 1
ATOM 660 C CA . ARG A 1 84 ? 24.225 -7.676 -25.988 1.00 82.88 84 ARG A CA 1
ATOM 661 C C . ARG A 1 84 ? 25.735 -7.737 -25.740 1.00 82.88 84 ARG A C 1
ATOM 663 O O . ARG A 1 84 ? 26.445 -8.079 -26.672 1.00 82.88 84 ARG A O 1
ATOM 670 N N . LEU A 1 85 ? 26.223 -7.458 -24.528 1.00 79.56 85 LEU A N 1
ATOM 671 C CA . LEU A 1 85 ? 27.653 -7.600 -24.211 1.00 79.56 85 LEU A CA 1
ATOM 672 C C . LEU A 1 85 ? 28.132 -9.052 -24.348 1.00 79.56 85 LEU A C 1
ATOM 674 O O . LEU A 1 85 ? 29.183 -9.282 -24.931 1.00 79.56 85 LEU A O 1
ATOM 678 N N . LEU A 1 86 ? 27.344 -10.026 -23.884 1.00 75.81 86 LEU A N 1
ATOM 679 C CA . LEU A 1 86 ? 27.680 -11.453 -23.992 1.00 75.81 86 LEU A CA 1
ATOM 680 C C . LEU A 1 86 ? 27.768 -11.969 -25.436 1.00 75.81 86 LEU A C 1
ATOM 682 O O . LEU A 1 86 ? 28.396 -12.991 -25.662 1.00 75.81 86 LEU A O 1
ATOM 686 N N . LEU A 1 87 ? 27.122 -11.306 -26.398 1.00 72.88 87 LEU A N 1
ATOM 687 C CA . LEU A 1 87 ? 27.214 -11.659 -27.820 1.00 72.88 87 LEU A CA 1
ATOM 688 C C . LEU A 1 87 ? 28.399 -10.985 -28.532 1.00 72.88 87 LEU A C 1
ATOM 690 O O . LEU A 1 87 ? 28.656 -11.290 -29.693 1.00 72.88 87 LEU A O 1
ATOM 694 N N . VAL A 1 88 ? 29.069 -10.033 -27.875 1.00 70.94 88 VAL A N 1
ATOM 695 C CA . VAL A 1 88 ? 30.191 -9.255 -28.433 1.00 70.94 88 VAL A CA 1
ATOM 696 C C . VAL A 1 88 ? 31.543 -9.693 -27.837 1.00 70.94 88 VAL A C 1
ATOM 698 O O . VAL A 1 88 ? 32.586 -9.294 -28.353 1.00 70.94 88 VAL A O 1
ATOM 701 N N . CYS A 1 89 ? 31.539 -10.526 -26.792 1.00 53.88 89 CYS A N 1
ATOM 702 C CA . CYS A 1 89 ? 32.713 -11.211 -26.236 1.00 53.88 89 CYS A CA 1
ATOM 703 C C . CYS A 1 89 ? 32.779 -12.660 -26.727 1.00 53.88 89 CYS A C 1
ATOM 705 O O . CYS A 1 89 ? 33.914 -13.142 -26.925 1.00 53.88 89 CYS A O 1
#

Sequence (89 aa):
MEKMQLNSFLGFDLYSMMCVPVFSKSSSSVVALGCAFNKRGGQQYTESDEHVIHHCFTYTSTVLTSTLAFQKQQKLNFECQVRRLLLVC

Mean predicted aligned error: 6.02 Å

Radius of gyration: 19.22 Å; Cα contacts (8 Å, |Δi|>4): 72; chains: 1; bounding box: 50×26×49 Å

Nearest PDB structures (foldseek):
  1mc0-assembly1_A  TM=8.538E-01  e=2.127E-07  Mus musculus
  3ibj-assembly1_A  TM=8.836E-01  e=9.315E-07  Homo sapiens
  4xo2-assembly1_B  TM=4.096E-01  e=6.197E+00  Escherichia coli K-12
  6f41-assembly1_O  TM=2.757E-01  e=3.166E+00  Saccha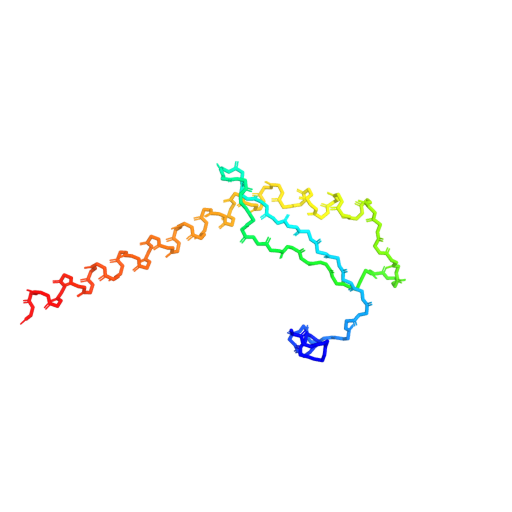romyces cerevisiae S288C

Foldseek 3Di:
DDQVVVCVVVVHRFDAKDWDFQAAPVPRDGLDIDMDTQPPPNDHDDPVNRVVSNVVSPVVNPVSVVVVVVVVVVVVVVVVVVVVVVVVD

pLDDT: mean 90.56, std 7.26, range [53.88, 97.12]

Solvent-accessible surface area (backbone atoms only — not comparable to full-atom values): 5388 Å² total; per-residue (Å²): 133,55,71,69,59,51,22,64,73,72,74,46,89,79,83,44,76,51,77,39,76,30,49,29,86,88,72,73,41,77,76,49,74,48,74,49,66,55,48,80,91,79,51,81,88,50,72,66,54,53,52,52,56,47,55,64,38,65,64,48,25,54,55,52,51,52,48,53,51,49,53,52,50,51,52,52,50,51,54,51,50,54,54,51,51,66,75,74,111

Organism: Callorhinchus milii (NCBI:txid7868)

Secondary structure (DSSP, 8-state):
--HHHHHHHHTS----EEEEEEE-TTT--EEEEEEEES-GGGPPP-HHHHHHHHHHHHHHHHHHHHHHHHHHHHHHHHHHHHHHHHTT-